Protein AF-A0A850SAQ5-F1 (afdb_monomer)

Radius of gyration: 46.97 Å; Cα contacts (8 Å, |Δi|>4): 32; chains: 1; bounding box: 83×26×142 Å

Structure (mmCIF, N/CA/C/O backbone):
data_AF-A0A850SAQ5-F1
#
_entry.id   AF-A0A850SAQ5-F1
#
loop_
_atom_site.group_PDB
_atom_site.id
_atom_site.type_symbol
_atom_site.label_atom_id
_atom_site.label_alt_id
_atom_site.label_comp_id
_atom_site.label_asym_id
_atom_site.label_entity_id
_atom_site.label_seq_id
_atom_site.pdbx_PDB_ins_code
_atom_site.Cartn_x
_atom_site.Cartn_y
_atom_site.Cartn_z
_atom_site.occupancy
_atom_site.B_iso_or_equiv
_atom_site.auth_seq_id
_atom_site.auth_comp_id
_atom_site.auth_asym_id
_atom_site.auth_atom_id
_atom_site.pdbx_PDB_model_num
ATOM 1 N N . MET A 1 1 ? 43.921 2.436 -95.391 1.00 39.84 1 MET A N 1
ATOM 2 C CA . MET A 1 1 ? 44.747 2.764 -94.209 1.00 39.84 1 MET A CA 1
ATOM 3 C C . MET A 1 1 ? 44.397 4.172 -93.762 1.00 39.84 1 MET A C 1
ATOM 5 O O . MET A 1 1 ? 44.770 5.121 -94.431 1.00 39.84 1 MET A O 1
ATOM 9 N N . THR A 1 2 ? 43.605 4.318 -92.703 1.00 46.50 2 THR A N 1
ATOM 10 C CA . THR A 1 2 ? 43.235 5.629 -92.148 1.00 46.50 2 THR A CA 1
ATOM 11 C C . THR A 1 2 ? 44.269 6.048 -91.108 1.00 46.50 2 THR A C 1
ATOM 13 O O . THR A 1 2 ? 44.355 5.425 -90.048 1.00 46.50 2 THR A O 1
ATOM 16 N N . PHE A 1 3 ? 45.050 7.083 -91.419 1.00 48.59 3 PHE A N 1
ATOM 17 C CA . PHE A 1 3 ? 45.912 7.766 -90.457 1.00 48.59 3 PHE A CA 1
ATOM 18 C C . PHE A 1 3 ? 45.027 8.435 -89.400 1.00 48.59 3 PHE A C 1
ATOM 20 O O . PHE A 1 3 ? 44.225 9.308 -89.721 1.00 48.59 3 PHE A O 1
ATOM 27 N N . LYS A 1 4 ? 45.130 7.986 -88.146 1.00 59.88 4 LYS A N 1
ATOM 28 C CA . LYS A 1 4 ? 44.534 8.691 -87.009 1.00 59.88 4 LYS A CA 1
ATOM 29 C C . LYS A 1 4 ? 45.517 9.767 -86.574 1.00 59.88 4 LYS A C 1
ATOM 31 O O . LYS A 1 4 ? 46.654 9.458 -86.231 1.00 59.88 4 LYS A O 1
ATOM 36 N N . ASP A 1 5 ? 45.065 11.008 -86.635 1.00 57.25 5 ASP A N 1
ATOM 37 C CA . ASP A 1 5 ? 45.812 12.180 -86.206 1.00 57.25 5 ASP A CA 1
ATOM 38 C C . ASP A 1 5 ? 46.133 12.082 -84.703 1.00 57.25 5 ASP A C 1
ATOM 40 O O . ASP A 1 5 ? 45.239 11.945 -83.865 1.00 57.25 5 ASP A O 1
ATOM 44 N N . ALA A 1 6 ? 47.425 12.093 -84.369 1.00 60.53 6 ALA A N 1
ATOM 45 C CA . ALA A 1 6 ? 47.923 11.957 -83.001 1.00 60.53 6 ALA A CA 1
ATOM 46 C C . ALA A 1 6 ? 47.779 13.251 -82.179 1.00 60.53 6 ALA A C 1
ATOM 48 O O . ALA A 1 6 ? 48.064 13.244 -80.982 1.00 60.53 6 ALA A O 1
ATOM 49 N N . THR A 1 7 ? 47.347 14.351 -82.806 1.00 59.41 7 THR A N 1
ATOM 50 C CA . THR A 1 7 ? 47.205 15.662 -82.156 1.00 59.41 7 THR A CA 1
ATOM 51 C C . THR A 1 7 ? 45.799 15.945 -81.630 1.00 59.41 7 THR A C 1
ATOM 53 O O . THR A 1 7 ? 45.609 16.911 -80.893 1.00 59.41 7 THR A O 1
ATOM 56 N N . ILE A 1 8 ? 44.818 15.086 -81.930 1.00 58.56 8 ILE A N 1
ATOM 57 C CA . ILE A 1 8 ? 43.460 15.220 -81.394 1.00 58.56 8 ILE A CA 1
ATOM 58 C C . ILE A 1 8 ? 43.475 14.781 -79.921 1.00 58.56 8 ILE A C 1
ATOM 60 O O . ILE A 1 8 ? 43.744 13.603 -79.649 1.00 58.56 8 ILE A O 1
ATOM 64 N N . PRO A 1 9 ? 43.165 15.669 -78.953 1.00 57.75 9 PRO A N 1
ATOM 65 C CA . PRO A 1 9 ? 43.026 15.270 -77.562 1.00 57.75 9 PRO A CA 1
ATOM 66 C C . PRO A 1 9 ? 41.853 14.292 -77.451 1.00 57.75 9 PRO A C 1
ATOM 68 O O . PRO A 1 9 ? 40.682 14.663 -77.500 1.00 57.75 9 PRO A O 1
ATOM 71 N N . SER A 1 10 ? 42.180 13.007 -77.347 1.00 62.78 10 SER A N 1
ATOM 72 C CA . SER A 1 10 ? 41.214 11.951 -77.081 1.00 62.78 10 SER A CA 1
ATOM 73 C C . SER A 1 10 ? 41.124 11.748 -75.577 1.00 62.78 10 SER A C 1
ATOM 75 O O . SER A 1 10 ? 42.133 11.580 -74.889 1.00 62.78 10 SER A O 1
ATOM 77 N N . TRP A 1 11 ? 39.901 11.765 -75.055 1.00 56.00 11 TRP A N 1
ATOM 78 C CA . TRP A 1 11 ? 39.630 11.393 -73.674 1.00 56.00 11 TRP A CA 1
ATOM 79 C C . TRP A 1 11 ? 40.022 9.923 -73.486 1.00 56.00 11 TRP A C 1
ATOM 81 O O . TRP A 1 11 ? 39.277 9.012 -73.854 1.00 56.00 11 TRP A O 1
ATOM 91 N N . ARG A 1 12 ? 41.223 9.668 -72.953 1.00 58.09 12 ARG A N 1
ATOM 92 C CA . ARG A 1 12 ? 41.624 8.317 -72.550 1.00 58.09 12 ARG A CA 1
ATOM 93 C C . ARG A 1 12 ? 40.704 7.898 -71.411 1.00 58.09 12 ARG A C 1
ATOM 95 O O . ARG A 1 12 ? 40.635 8.585 -70.397 1.00 58.09 12 ARG A O 1
ATOM 102 N N . ARG A 1 13 ? 40.010 6.763 -71.560 1.00 56.72 13 ARG A N 1
ATOM 103 C CA . ARG A 1 13 ? 39.119 6.212 -70.515 1.00 56.72 13 ARG A CA 1
ATOM 104 C C . ARG A 1 13 ? 39.816 6.023 -69.162 1.00 56.72 13 ARG A C 1
ATOM 106 O O . ARG A 1 13 ? 39.146 5.987 -68.141 1.00 56.72 13 ARG A O 1
ATOM 113 N N . GLU A 1 14 ? 41.142 5.935 -69.159 1.00 55.91 14 GLU A N 1
ATOM 114 C CA . GLU A 1 14 ? 41.991 5.854 -67.965 1.00 55.91 14 GLU A CA 1
ATOM 115 C C . GLU A 1 14 ? 41.972 7.137 -67.110 1.00 55.91 14 GLU A C 1
ATOM 117 O O . GLU A 1 14 ? 42.297 7.075 -65.930 1.00 55.91 14 GLU A O 1
ATOM 122 N N . ALA A 1 15 ? 41.558 8.278 -67.676 1.00 52.09 15 ALA A N 1
ATOM 123 C CA . ALA A 1 15 ? 41.445 9.574 -67.000 1.00 52.09 15 ALA A CA 1
ATOM 124 C C . ALA A 1 15 ? 39.987 9.975 -66.689 1.00 52.09 15 ALA A C 1
ATOM 126 O O . ALA A 1 15 ? 39.704 11.142 -66.420 1.00 52.09 15 ALA A O 1
ATOM 127 N N . LEU A 1 16 ? 39.041 9.029 -66.743 1.00 58.38 16 LEU A N 1
ATOM 128 C CA . LEU A 1 16 ? 37.678 9.262 -66.263 1.00 58.38 16 LEU A CA 1
ATOM 129 C C . LEU A 1 16 ? 37.671 9.293 -64.728 1.00 58.38 16 LEU A C 1
ATOM 131 O O . LEU A 1 16 ? 38.191 8.391 -64.067 1.00 58.38 16 LEU A O 1
ATOM 135 N N . VAL A 1 17 ? 37.051 10.334 -64.169 1.00 55.62 17 VAL A N 1
ATOM 136 C CA . VAL A 1 17 ? 36.720 10.439 -62.740 1.00 55.62 17 VAL A CA 1
ATOM 137 C C . VAL A 1 17 ? 36.020 9.138 -62.308 1.00 55.62 17 VAL A C 1
ATOM 139 O O . VAL A 1 17 ? 35.021 8.760 -62.914 1.00 55.62 17 VAL A O 1
ATOM 142 N N . GLY A 1 18 ? 36.584 8.427 -61.320 1.00 54.06 18 GLY A N 1
ATOM 143 C CA . GLY A 1 18 ? 36.122 7.093 -60.877 1.00 54.06 18 GLY A CA 1
ATOM 144 C C . GLY A 1 18 ? 37.033 5.903 -61.232 1.00 54.06 18 GLY A C 1
ATOM 145 O O . GLY A 1 18 ? 36.617 4.756 -61.121 1.00 54.06 18 GLY A O 1
ATOM 146 N N . SER A 1 19 ? 38.267 6.142 -61.701 1.00 59.31 19 SER A N 1
ATOM 147 C CA . SER A 1 19 ? 39.271 5.084 -61.962 1.00 59.31 19 SER A CA 1
ATOM 148 C C . SER A 1 19 ? 40.554 5.258 -61.142 1.00 59.31 19 SER A C 1
ATOM 150 O O . SER A 1 19 ? 41.646 4.908 -61.593 1.00 59.31 19 SER A O 1
ATOM 152 N N . TRP A 1 20 ? 40.445 5.841 -59.950 1.00 66.69 20 TRP A N 1
ATOM 153 C CA . TRP A 1 20 ? 41.598 6.141 -59.107 1.00 66.69 20 TRP A CA 1
ATOM 154 C C . TRP A 1 20 ? 42.088 4.849 -58.459 1.00 66.69 20 TRP A C 1
ATOM 156 O O . TRP A 1 20 ? 41.448 4.292 -57.566 1.00 66.69 20 TRP A O 1
ATOM 166 N N . ARG A 1 21 ? 43.218 4.350 -58.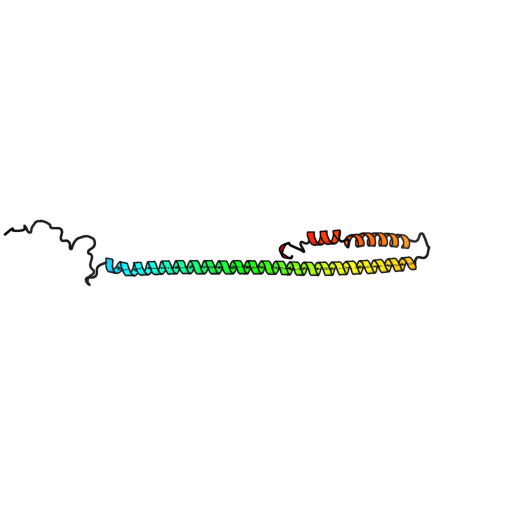958 1.00 69.81 21 ARG A N 1
ATOM 167 C CA . ARG A 1 21 ? 43.884 3.170 -58.414 1.00 69.81 21 ARG A CA 1
ATOM 168 C C . ARG A 1 21 ? 45.011 3.589 -57.490 1.00 69.81 21 ARG A C 1
ATOM 170 O O . ARG A 1 21 ? 45.735 4.544 -57.770 1.00 69.81 21 ARG A O 1
ATOM 177 N N . ASP A 1 22 ? 45.172 2.858 -56.401 1.00 74.38 22 ASP A N 1
ATOM 178 C CA . ASP A 1 22 ? 46.336 3.010 -55.547 1.00 74.38 22 ASP A CA 1
ATOM 179 C C . ASP A 1 22 ? 47.612 2.498 -56.248 1.00 74.38 22 ASP A C 1
ATOM 181 O O . ASP A 1 22 ? 47.582 1.885 -57.320 1.00 74.38 22 ASP A O 1
ATOM 185 N N . ARG A 1 23 ? 48.772 2.713 -55.616 1.00 72.50 23 ARG A N 1
ATOM 186 C CA . ARG A 1 23 ? 50.073 2.236 -56.128 1.00 72.50 23 ARG A CA 1
ATOM 187 C C . ARG A 1 23 ? 50.173 0.704 -56.231 1.00 72.50 23 ARG A C 1
ATOM 189 O O . ARG A 1 23 ? 51.142 0.209 -56.797 1.00 72.50 23 ARG A O 1
ATOM 196 N N . LYS A 1 24 ? 49.213 -0.039 -55.670 1.00 76.31 24 LYS A N 1
ATOM 197 C CA . LYS A 1 24 ? 49.120 -1.507 -55.686 1.00 76.31 24 LYS A CA 1
ATOM 198 C C . LYS A 1 24 ? 48.062 -2.012 -56.684 1.00 76.31 24 LYS A C 1
ATOM 200 O O . LYS A 1 24 ? 47.821 -3.214 -56.749 1.00 76.31 24 LYS A O 1
ATOM 205 N N . GLY A 1 25 ? 47.456 -1.122 -57.475 1.00 74.31 25 GLY A N 1
ATOM 206 C CA . GLY A 1 25 ? 46.489 -1.445 -58.524 1.00 74.31 25 GLY A CA 1
ATOM 207 C C . GLY A 1 25 ? 45.039 -1.637 -58.056 1.00 74.31 25 GLY A C 1
ATOM 208 O O . GLY A 1 25 ? 44.175 -1.882 -58.908 1.00 74.31 25 GLY A O 1
ATOM 209 N N . ARG A 1 26 ? 44.743 -1.500 -56.754 1.00 75.25 26 ARG A N 1
ATOM 210 C CA . ARG A 1 26 ? 43.376 -1.588 -56.206 1.00 75.25 26 ARG A CA 1
ATOM 211 C C . ARG A 1 26 ? 42.621 -0.291 -56.425 1.00 75.25 26 ARG A C 1
ATOM 213 O O . ARG A 1 26 ? 43.221 0.782 -56.396 1.00 75.25 26 ARG A O 1
ATOM 220 N N . ARG A 1 27 ? 41.318 -0.386 -56.669 1.00 76.06 27 ARG A N 1
ATOM 221 C CA . ARG A 1 27 ? 40.473 0.796 -56.836 1.00 76.06 27 ARG A CA 1
ATOM 222 C C . ARG A 1 27 ? 40.157 1.392 -55.467 1.00 76.06 27 ARG A C 1
ATOM 224 O O . ARG A 1 27 ? 40.055 0.657 -54.490 1.00 76.06 27 ARG A O 1
ATOM 231 N N . LEU A 1 28 ? 40.022 2.714 -55.381 1.00 71.81 28 LEU A N 1
ATOM 232 C CA . LEU A 1 28 ? 39.627 3.370 -54.129 1.00 71.81 28 LEU A CA 1
ATOM 233 C C . LEU A 1 28 ? 38.242 2.911 -53.654 1.00 71.81 28 LEU A C 1
ATOM 235 O O . LEU A 1 28 ? 38.012 2.805 -52.454 1.00 71.81 28 LEU A O 1
ATOM 239 N N . GLU A 1 29 ? 37.356 2.580 -54.589 1.00 75.25 29 GLU A N 1
ATOM 240 C CA . GLU A 1 29 ? 36.022 2.045 -54.328 1.00 75.25 29 GLU A CA 1
ATOM 241 C C . GLU A 1 29 ? 36.072 0.699 -53.584 1.00 75.25 29 GLU A C 1
ATOM 243 O O . GLU A 1 29 ? 35.262 0.475 -52.689 1.00 75.25 29 GLU A O 1
ATOM 248 N N . ASP A 1 30 ? 37.081 -0.138 -53.854 1.00 78.19 30 ASP A N 1
ATOM 249 C CA . ASP A 1 30 ? 37.257 -1.440 -53.189 1.00 78.19 30 ASP A CA 1
ATOM 250 C C . ASP A 1 30 ? 37.551 -1.280 -51.680 1.00 78.19 30 ASP A C 1
ATOM 252 O O . ASP A 1 30 ? 37.344 -2.204 -50.895 1.00 78.19 30 ASP A O 1
ATOM 256 N N . TYR A 1 31 ? 38.034 -0.105 -51.254 1.00 78.50 31 TYR A N 1
ATOM 257 C CA . TYR A 1 31 ? 38.284 0.219 -49.846 1.00 78.50 31 TYR A CA 1
ATOM 258 C C . TYR A 1 31 ? 37.058 0.788 -49.125 1.00 78.50 31 TYR A C 1
ATOM 260 O O . TYR A 1 31 ? 37.120 0.976 -47.913 1.00 78.50 31 TYR A O 1
ATOM 268 N N . LEU A 1 32 ? 35.965 1.092 -49.834 1.00 80.88 32 LEU A N 1
ATOM 269 C CA . LEU A 1 32 ? 34.729 1.605 -49.233 1.00 80.88 32 LEU A CA 1
ATOM 270 C C . LEU A 1 32 ? 33.803 0.480 -48.762 1.00 80.88 32 LEU A C 1
ATOM 272 O O . LEU A 1 32 ? 33.064 0.668 -47.797 1.00 80.88 32 LEU A O 1
ATOM 276 N N . ASP A 1 33 ? 33.877 -0.698 -49.377 1.00 82.75 33 ASP A N 1
ATOM 277 C CA . ASP A 1 33 ? 33.008 -1.828 -49.035 1.00 82.75 33 ASP A CA 1
ATOM 278 C C . ASP A 1 33 ? 33.216 -2.314 -47.592 1.00 82.75 33 ASP A C 1
ATOM 280 O O . ASP A 1 33 ? 32.254 -2.565 -46.861 1.00 82.75 33 ASP A O 1
ATOM 284 N N . GLU A 1 34 ? 34.468 -2.392 -47.141 1.00 84.38 34 GLU A N 1
ATOM 285 C CA . GLU A 1 34 ? 34.825 -2.819 -45.784 1.00 84.38 34 GLU A CA 1
ATOM 286 C C . GLU A 1 34 ? 34.314 -1.858 -44.686 1.00 84.38 34 GLU A C 1
ATOM 288 O O . GLU A 1 34 ? 33.585 -2.313 -43.796 1.00 84.38 34 GLU A O 1
ATOM 293 N N . PRO A 1 35 ? 34.588 -0.536 -44.728 1.00 86.56 35 PRO A N 1
ATOM 294 C CA . PRO A 1 35 ? 34.047 0.400 -43.748 1.00 86.56 35 PRO A CA 1
ATOM 295 C C . PRO A 1 35 ? 32.523 0.526 -43.838 1.00 86.56 35 PRO A C 1
ATOM 297 O O . PRO A 1 35 ? 31.880 0.663 -42.799 1.00 86.56 35 PRO A O 1
ATOM 300 N N . MET A 1 36 ? 31.914 0.420 -45.026 1.00 88.44 36 MET A N 1
ATOM 301 C CA . MET A 1 36 ? 30.451 0.416 -45.154 1.00 88.44 36 MET A CA 1
ATOM 302 C C . MET A 1 36 ? 29.827 -0.819 -44.496 1.00 88.44 36 MET A C 1
ATOM 304 O O . MET A 1 36 ? 28.845 -0.698 -43.762 1.00 88.44 36 MET A O 1
ATOM 308 N N . THR A 1 37 ? 30.429 -1.995 -44.673 1.00 89.94 37 THR A N 1
ATOM 309 C CA . THR A 1 37 ? 29.984 -3.229 -44.007 1.00 89.94 37 THR A CA 1
ATOM 310 C C . THR A 1 37 ? 30.144 -3.126 -42.489 1.00 89.94 37 THR A C 1
ATOM 312 O O . THR A 1 37 ? 29.229 -3.480 -41.741 1.00 89.94 37 THR A O 1
ATOM 315 N N . ALA A 1 38 ? 31.267 -2.574 -42.018 1.00 91.88 38 ALA A N 1
ATOM 316 C CA . ALA A 1 38 ? 31.506 -2.333 -40.598 1.00 91.88 38 ALA A CA 1
ATOM 317 C C . ALA A 1 38 ? 30.497 -1.337 -39.996 1.00 91.88 38 ALA A C 1
ATOM 319 O O . ALA A 1 38 ? 29.994 -1.564 -38.895 1.00 91.88 38 ALA A O 1
ATOM 320 N N . LEU A 1 39 ? 30.146 -0.272 -40.724 1.00 93.56 39 LEU A N 1
ATOM 321 C CA . LEU A 1 39 ? 29.133 0.702 -40.309 1.00 93.56 39 LEU A CA 1
ATOM 322 C C . LEU A 1 39 ? 27.742 0.072 -40.199 1.00 93.56 39 LEU A C 1
ATOM 324 O O . LEU A 1 39 ? 27.042 0.316 -39.216 1.00 93.56 39 LEU A O 1
ATOM 328 N N . VAL A 1 40 ? 27.350 -0.772 -41.158 1.00 93.94 40 VAL A N 1
ATOM 329 C CA . VAL A 1 40 ? 26.074 -1.504 -41.099 1.00 93.94 40 VAL A CA 1
ATOM 330 C C . VAL A 1 40 ? 26.050 -2.452 -39.899 1.00 93.94 40 VAL A C 1
ATOM 332 O O . VAL A 1 40 ? 25.080 -2.456 -39.138 1.00 93.94 40 VAL A O 1
ATOM 335 N N . ALA A 1 41 ? 27.128 -3.207 -39.673 1.00 93.81 41 ALA A N 1
ATOM 336 C CA . ALA A 1 41 ? 27.240 -4.095 -38.518 1.00 93.81 41 ALA A CA 1
ATOM 337 C C . ALA A 1 41 ? 27.168 -3.321 -37.188 1.00 93.81 41 ALA A C 1
ATOM 339 O O . ALA A 1 41 ? 26.438 -3.717 -36.276 1.00 93.81 41 ALA A O 1
ATOM 340 N N . ALA A 1 42 ? 27.860 -2.181 -37.092 1.00 94.50 42 ALA A N 1
ATOM 341 C CA . ALA A 1 42 ? 27.813 -1.307 -35.925 1.00 94.50 42 ALA A CA 1
ATOM 342 C C . ALA A 1 42 ? 26.405 -0.735 -35.695 1.00 94.50 42 ALA A C 1
ATOM 344 O O . ALA A 1 42 ? 25.923 -0.739 -34.563 1.00 94.50 42 ALA A O 1
ATOM 345 N N . ALA A 1 43 ? 25.708 -0.308 -36.750 1.00 94.81 43 ALA A N 1
ATOM 346 C CA . ALA A 1 43 ? 24.339 0.193 -36.655 1.00 94.81 43 ALA A CA 1
ATOM 347 C C . ALA A 1 43 ? 23.367 -0.881 -36.133 1.00 94.81 43 ALA A C 1
ATOM 349 O O . ALA A 1 43 ? 22.551 -0.603 -35.250 1.00 94.81 43 ALA A O 1
ATOM 350 N N . VAL A 1 44 ? 23.488 -2.123 -36.618 1.00 95.69 44 VAL A N 1
ATOM 351 C CA . VAL A 1 44 ? 22.700 -3.263 -36.119 1.00 95.69 44 VAL A CA 1
ATOM 352 C C . VAL A 1 44 ? 23.017 -3.548 -34.649 1.00 95.69 44 VAL A C 1
ATOM 354 O O . VAL A 1 44 ? 22.094 -3.705 -33.846 1.00 95.69 44 VAL A O 1
ATOM 357 N N . ALA A 1 45 ? 24.297 -3.560 -34.270 1.00 94.88 45 ALA A N 1
ATOM 358 C CA . ALA A 1 45 ? 24.721 -3.786 -32.889 1.00 94.88 45 ALA A CA 1
ATOM 359 C C . ALA A 1 45 ? 24.200 -2.698 -31.934 1.00 94.88 45 ALA A C 1
ATOM 361 O O . ALA A 1 45 ? 23.694 -3.011 -30.855 1.00 94.88 45 ALA A O 1
ATOM 362 N N . ILE A 1 46 ? 24.255 -1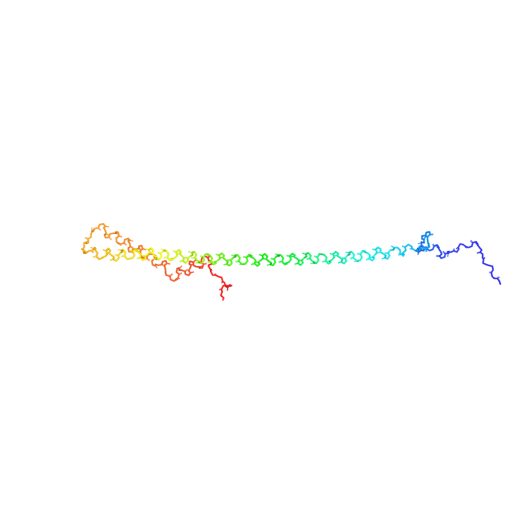.426 -32.344 1.00 96.06 46 ILE A N 1
ATOM 363 C CA . ILE A 1 46 ? 23.711 -0.299 -31.574 1.00 96.06 46 ILE A CA 1
A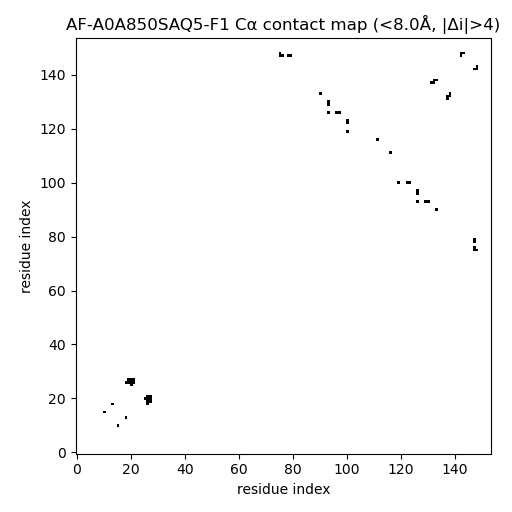TOM 364 C C . ILE A 1 46 ? 22.200 -0.457 -31.404 1.00 96.06 46 ILE A C 1
ATOM 366 O O . ILE A 1 46 ? 21.699 -0.350 -30.285 1.00 96.06 46 ILE A O 1
ATOM 370 N N . ARG A 1 47 ? 21.470 -0.763 -32.483 1.00 95.06 47 ARG A N 1
ATOM 371 C CA . ARG A 1 47 ? 20.016 -0.958 -32.426 1.00 95.06 47 ARG A CA 1
ATOM 372 C C . ARG A 1 47 ? 19.635 -2.091 -31.476 1.00 95.06 47 ARG A C 1
ATOM 374 O O . ARG A 1 47 ? 18.729 -1.919 -30.665 1.00 95.06 47 ARG A O 1
ATOM 381 N N . ARG A 1 48 ? 20.342 -3.221 -31.546 1.00 95.06 48 ARG A N 1
ATOM 382 C CA . ARG A 1 48 ? 20.130 -4.356 -30.643 1.00 95.06 48 ARG A CA 1
ATOM 383 C C . ARG A 1 48 ? 20.383 -3.966 -29.188 1.00 95.06 48 ARG A C 1
ATOM 385 O O . ARG A 1 48 ? 19.532 -4.213 -28.343 1.00 95.06 48 ARG A O 1
ATOM 392 N N . ARG A 1 49 ? 21.500 -3.292 -28.905 1.00 95.19 49 ARG A N 1
ATOM 393 C CA . ARG A 1 49 ? 21.829 -2.830 -27.550 1.00 95.19 49 ARG A CA 1
ATOM 394 C C . ARG A 1 49 ? 20.772 -1.873 -26.996 1.00 95.19 49 ARG A C 1
ATOM 396 O O . ARG A 1 49 ? 20.427 -1.960 -25.823 1.00 95.19 49 ARG A O 1
ATOM 403 N N . LEU A 1 50 ? 20.251 -0.963 -27.819 1.00 96.00 50 LEU A N 1
ATOM 404 C CA . LEU A 1 50 ? 19.172 -0.060 -27.411 1.00 96.00 50 LEU A CA 1
ATOM 405 C C . LEU A 1 50 ? 17.881 -0.822 -27.090 1.00 96.00 50 LEU A C 1
ATOM 407 O O . LEU A 1 50 ? 17.231 -0.499 -26.099 1.00 96.00 50 LEU A O 1
ATOM 411 N N . ALA A 1 51 ? 17.541 -1.845 -27.880 1.00 95.38 51 ALA A N 1
ATOM 412 C CA . ALA A 1 51 ? 16.389 -2.703 -27.613 1.00 95.38 51 ALA A CA 1
ATOM 413 C C . ALA A 1 51 ? 16.549 -3.488 -26.298 1.00 95.38 51 ALA A C 1
ATOM 415 O O . ALA A 1 51 ? 15.647 -3.456 -25.468 1.00 95.38 51 ALA A O 1
ATOM 416 N N . GLU A 1 52 ? 17.714 -4.096 -26.060 1.00 96.12 52 GLU A N 1
ATOM 417 C CA . GLU A 1 52 ? 18.015 -4.826 -24.816 1.00 96.12 52 GLU A CA 1
ATOM 418 C C . GLU A 1 52 ? 17.951 -3.907 -23.582 1.00 96.12 52 GLU A C 1
ATOM 420 O O . GLU A 1 52 ? 17.415 -4.283 -22.540 1.00 96.12 52 GLU A O 1
ATOM 425 N N . VAL A 1 53 ? 18.450 -2.670 -23.691 1.00 96.44 53 VAL A N 1
ATOM 426 C CA . VAL A 1 53 ? 18.352 -1.675 -22.609 1.00 96.44 53 VAL A CA 1
ATOM 427 C C . VAL A 1 53 ? 16.901 -1.259 -22.361 1.00 96.44 53 VAL A C 1
ATOM 429 O O . VAL A 1 53 ? 16.513 -1.095 -21.205 1.00 96.44 53 VAL A O 1
ATOM 432 N N . ALA A 1 54 ? 16.103 -1.075 -23.414 1.00 94.81 54 ALA A N 1
ATOM 433 C CA . ALA A 1 54 ? 14.692 -0.725 -23.281 1.00 94.81 54 ALA A CA 1
ATOM 434 C C . ALA A 1 54 ? 13.887 -1.861 -22.631 1.00 94.81 54 ALA A C 1
ATOM 436 O O . ALA A 1 54 ? 13.102 -1.606 -21.722 1.00 94.81 54 ALA A O 1
ATOM 437 N N . GLU A 1 55 ? 14.127 -3.107 -23.037 1.00 94.50 55 GLU A N 1
ATOM 438 C CA . GLU A 1 55 ? 13.475 -4.283 -22.458 1.00 94.50 55 GLU A CA 1
ATOM 439 C C . GLU A 1 55 ? 13.851 -4.467 -20.987 1.00 94.50 55 GLU A C 1
ATOM 441 O O . GLU A 1 55 ? 12.974 -4.638 -20.143 1.00 94.50 55 GLU A O 1
ATOM 446 N N . LYS A 1 56 ? 15.137 -4.320 -20.648 1.00 95.62 56 LYS A N 1
ATOM 447 C CA . LYS A 1 56 ? 15.586 -4.371 -19.255 1.00 95.62 56 LYS A CA 1
ATOM 448 C C . LYS A 1 56 ? 14.919 -3.294 -18.397 1.00 95.62 56 LYS A C 1
ATOM 450 O O . LYS A 1 56 ? 14.481 -3.591 -17.292 1.00 95.62 56 LYS A O 1
ATOM 455 N N . LYS A 1 57 ? 14.810 -2.060 -18.903 1.00 95.00 57 LYS A N 1
ATOM 456 C CA . LYS A 1 57 ? 14.101 -0.982 -18.198 1.00 95.00 57 LYS A CA 1
ATOM 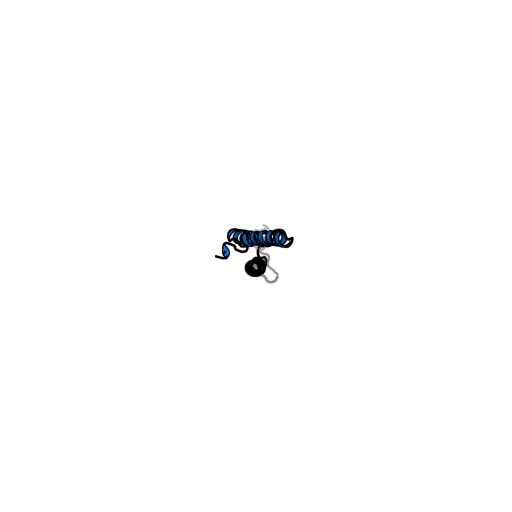457 C C . LYS A 1 57 ? 12.627 -1.313 -17.986 1.00 95.00 57 LYS A C 1
ATOM 459 O O . LYS A 1 57 ? 12.138 -1.112 -16.882 1.00 95.00 57 LYS A O 1
ATOM 464 N N . ARG A 1 58 ? 11.954 -1.867 -19.000 1.00 93.88 58 ARG A N 1
ATOM 465 C CA . ARG A 1 58 ? 10.553 -2.289 -18.882 1.00 93.88 58 ARG A CA 1
ATOM 466 C C . ARG A 1 58 ? 10.381 -3.339 -17.783 1.00 93.88 58 ARG A C 1
ATOM 468 O O . ARG A 1 58 ? 9.519 -3.184 -16.931 1.00 93.88 58 ARG A O 1
ATOM 475 N N . LEU A 1 59 ? 11.246 -4.354 -17.752 1.00 95.00 59 LEU A N 1
ATOM 476 C CA . LEU A 1 59 ? 11.225 -5.388 -16.710 1.00 95.00 59 LEU A CA 1
ATOM 477 C C . LEU A 1 59 ? 11.489 -4.810 -15.310 1.00 95.00 59 LEU A C 1
ATOM 479 O O . LEU A 1 59 ? 10.822 -5.181 -14.350 1.00 95.00 59 LEU A O 1
AT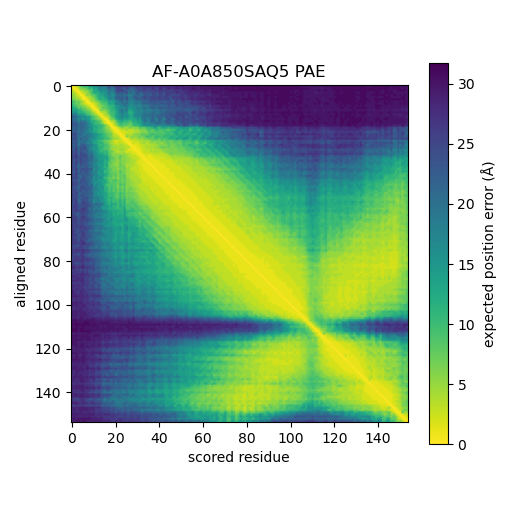OM 483 N N . GLU A 1 60 ? 12.433 -3.873 -15.180 1.00 95.56 60 GLU A N 1
ATOM 484 C CA . GLU A 1 60 ? 12.703 -3.193 -13.907 1.00 95.56 60 GLU A CA 1
ATOM 485 C C . GLU A 1 60 ? 11.514 -2.336 -13.435 1.00 95.56 60 GLU A C 1
ATOM 487 O O . GLU A 1 60 ? 11.259 -2.247 -12.232 1.00 95.56 60 GLU A O 1
ATOM 492 N N . GLU A 1 61 ? 10.794 -1.692 -14.354 1.00 94.62 61 GLU A N 1
ATOM 493 C CA . GLU A 1 61 ? 9.578 -0.925 -14.061 1.00 94.62 61 GLU A CA 1
ATOM 494 C C . GLU A 1 61 ? 8.430 -1.845 -13.628 1.00 94.62 61 GLU A C 1
ATOM 496 O O . GLU A 1 61 ? 7.855 -1.620 -12.562 1.00 94.62 61 GLU A O 1
ATOM 501 N N . GLU A 1 62 ? 8.182 -2.930 -14.366 1.00 93.25 62 GLU A N 1
ATOM 502 C CA . GLU A 1 62 ? 7.188 -3.958 -14.025 1.00 93.25 62 GLU A CA 1
ATOM 503 C C . GLU A 1 62 ? 7.463 -4.571 -12.637 1.00 93.25 62 GLU A C 1
ATOM 505 O O . GLU A 1 62 ? 6.566 -4.662 -11.795 1.00 93.25 62 GLU A O 1
ATOM 510 N N . GLU A 1 63 ? 8.718 -4.926 -12.334 1.00 94.00 63 GLU A N 1
ATOM 511 C CA . GLU A 1 63 ? 9.094 -5.434 -11.008 1.00 94.00 63 GLU A CA 1
ATOM 512 C C . GLU A 1 63 ? 8.858 -4.408 -9.894 1.00 94.00 63 GLU A C 1
ATOM 514 O O . GLU A 1 63 ? 8.428 -4.764 -8.792 1.00 94.00 63 GLU A O 1
ATOM 519 N N . ARG A 1 64 ? 9.161 -3.128 -10.143 1.00 94.00 64 ARG A N 1
ATOM 520 C CA . ARG A 1 64 ? 8.934 -2.059 -9.161 1.00 94.00 64 ARG A CA 1
ATOM 521 C C . ARG A 1 64 ? 7.450 -1.862 -8.898 1.00 94.00 64 ARG A C 1
ATOM 523 O O . ARG A 1 64 ? 7.070 -1.701 -7.739 1.00 94.00 64 ARG A O 1
ATOM 530 N N . GLU A 1 65 ? 6.623 -1.881 -9.935 1.00 92.19 65 GLU A N 1
ATOM 531 C CA . GLU A 1 65 ? 5.170 -1.795 -9.794 1.00 92.19 65 GLU A CA 1
ATOM 532 C C . GLU A 1 65 ? 4.618 -2.984 -9.012 1.00 92.19 65 GLU A C 1
ATOM 534 O O . GLU A 1 65 ? 3.866 -2.786 -8.055 1.00 92.19 65 GLU A O 1
ATOM 539 N N . PHE A 1 66 ? 5.073 -4.200 -9.322 1.00 91.12 66 PHE A N 1
ATOM 540 C CA . PHE A 1 66 ? 4.684 -5.398 -8.584 1.00 91.12 66 PHE A CA 1
ATOM 541 C C . PHE A 1 66 ? 5.047 -5.303 -7.095 1.00 91.12 66 PHE A C 1
ATOM 543 O O . PHE A 1 66 ? 4.219 -5.584 -6.225 1.00 91.12 66 PHE A O 1
ATOM 550 N N . ARG A 1 67 ? 6.267 -4.847 -6.773 1.00 92.38 67 ARG A N 1
ATOM 551 C CA . ARG A 1 67 ? 6.696 -4.642 -5.379 1.00 92.38 67 ARG A CA 1
ATOM 552 C C . ARG A 1 67 ? 5.847 -3.590 -4.672 1.00 92.38 67 ARG A C 1
ATOM 554 O O . ARG A 1 67 ? 5.398 -3.848 -3.559 1.00 92.38 67 ARG A O 1
ATOM 561 N N . ARG A 1 68 ? 5.559 -2.459 -5.325 1.00 91.81 68 ARG A N 1
ATOM 562 C CA . ARG A 1 68 ? 4.678 -1.416 -4.770 1.00 91.81 68 ARG A CA 1
ATOM 563 C C . ARG A 1 68 ? 3.283 -1.958 -4.475 1.00 91.81 68 ARG A C 1
ATOM 565 O O . ARG A 1 68 ? 2.753 -1.716 -3.396 1.00 91.81 68 ARG A O 1
ATOM 572 N N . GLN A 1 69 ? 2.695 -2.724 -5.391 1.00 89.25 69 GLN A N 1
ATOM 573 C CA . GLN A 1 69 ? 1.385 -3.341 -5.168 1.00 89.25 69 GLN A CA 1
ATOM 574 C C . GLN A 1 69 ? 1.420 -4.336 -3.999 1.00 89.25 69 GLN A C 1
ATOM 576 O O . GLN A 1 69 ? 0.521 -4.335 -3.156 1.00 89.25 69 GLN A O 1
ATOM 581 N N . ALA A 1 70 ? 2.473 -5.153 -3.902 1.00 89.88 70 ALA A N 1
ATOM 582 C CA . ALA A 1 70 ? 2.652 -6.094 -2.800 1.00 89.88 70 ALA A CA 1
ATOM 583 C C . ALA A 1 70 ? 2.819 -5.388 -1.441 1.00 89.88 70 ALA A C 1
ATOM 585 O O . ALA A 1 70 ? 2.242 -5.831 -0.446 1.00 89.88 70 ALA A O 1
ATOM 586 N N . GLU A 1 71 ? 3.568 -4.285 -1.389 1.00 91.44 71 GLU A N 1
ATOM 587 C CA . GLU A 1 71 ? 3.717 -3.444 -0.194 1.00 91.44 71 GLU A CA 1
ATOM 588 C C . GLU A 1 71 ? 2.381 -2.828 0.222 1.00 91.44 71 GLU A C 1
ATOM 590 O O . GLU A 1 71 ? 1.969 -2.987 1.368 1.00 91.44 71 GLU A O 1
ATOM 595 N N . VAL A 1 72 ? 1.638 -2.244 -0.722 1.00 89.69 72 VAL A N 1
ATOM 596 C CA . VAL A 1 72 ? 0.308 -1.676 -0.459 1.00 89.69 72 VAL A CA 1
ATOM 597 C C . VAL A 1 72 ? -0.657 -2.733 0.092 1.00 89.69 72 VAL A C 1
ATOM 599 O O . VAL A 1 72 ? -1.417 -2.448 1.020 1.00 89.69 72 VAL A O 1
ATOM 602 N N . ARG A 1 73 ? -0.632 -3.965 -0.437 1.00 87.81 73 ARG A N 1
ATOM 603 C CA . ARG A 1 73 ? -1.437 -5.080 0.096 1.00 87.81 73 ARG A CA 1
ATOM 604 C C . ARG A 1 73 ? -1.023 -5.448 1.523 1.00 87.81 73 ARG A C 1
ATOM 606 O O . ARG A 1 73 ? -1.885 -5.623 2.383 1.00 87.81 73 ARG A O 1
ATOM 613 N N . ARG A 1 74 ? 0.283 -5.534 1.802 1.00 90.06 74 ARG A N 1
ATOM 614 C CA . ARG A 1 74 ? 0.803 -5.823 3.153 1.00 90.06 74 ARG A CA 1
ATOM 615 C C . ARG A 1 74 ? 0.426 -4.738 4.156 1.00 90.06 74 ARG A C 1
ATOM 617 O O . ARG A 1 74 ? 0.004 -5.063 5.264 1.00 90.06 74 ARG A O 1
ATOM 624 N N . ASP A 1 75 ? 0.529 -3.473 3.772 1.00 90.31 75 ASP A N 1
ATOM 625 C CA . ASP A 1 75 ? 0.161 -2.350 4.632 1.00 90.31 75 ASP A CA 1
ATOM 626 C C . ASP A 1 75 ? -1.339 -2.334 4.925 1.00 90.31 75 ASP A C 1
ATOM 628 O O . ASP A 1 75 ? -1.738 -2.123 6.071 1.00 90.31 75 ASP A O 1
ATOM 632 N N . ARG A 1 76 ? -2.183 -2.644 3.933 1.00 88.31 76 ARG A N 1
ATOM 633 C CA . ARG A 1 76 ? -3.625 -2.835 4.152 1.00 88.31 76 ARG A CA 1
ATOM 634 C C . ARG A 1 76 ? -3.910 -3.966 5.139 1.00 88.31 76 ARG A C 1
ATOM 636 O O . ARG A 1 76 ? -4.692 -3.775 6.067 1.00 88.31 76 ARG A O 1
ATOM 643 N N . GLN A 1 77 ? -3.248 -5.116 5.001 1.00 90.00 77 GLN A N 1
ATOM 644 C CA . GLN A 1 77 ? -3.402 -6.230 5.945 1.00 90.00 77 GLN A CA 1
ATOM 645 C C . GLN A 1 77 ? -2.988 -5.851 7.373 1.00 90.00 77 GLN A C 1
ATOM 647 O O . GLN A 1 77 ? -3.682 -6.212 8.323 1.00 90.00 77 GLN A O 1
ATOM 652 N N . ARG A 1 78 ? -1.894 -5.095 7.533 1.00 91.75 78 ARG A N 1
ATOM 653 C CA . ARG A 1 78 ? -1.475 -4.569 8.842 1.00 91.75 78 ARG A CA 1
ATOM 654 C C . ARG A 1 78 ? -2.537 -3.649 9.432 1.00 91.75 78 ARG A C 1
ATOM 656 O O . ARG A 1 78 ? -3.003 -3.914 10.532 1.00 91.75 78 ARG A O 1
ATOM 663 N N . LYS A 1 79 ? -3.016 -2.667 8.662 1.00 91.69 79 LYS A N 1
ATOM 664 C CA . LYS A 1 79 ? -4.085 -1.754 9.097 1.00 91.69 79 LYS A CA 1
ATOM 665 C C . LYS A 1 79 ? -5.360 -2.490 9.509 1.00 91.69 79 LYS A C 1
ATOM 667 O O . LYS A 1 79 ? -5.960 -2.123 10.511 1.00 91.69 79 LYS A O 1
ATOM 672 N N . ARG A 1 80 ? -5.760 -3.544 8.782 1.00 92.06 80 ARG A N 1
ATOM 673 C CA . ARG A 1 80 ? -6.903 -4.396 9.167 1.00 92.06 80 ARG A CA 1
ATOM 674 C C . ARG A 1 80 ? -6.679 -5.056 10.519 1.00 92.06 80 ARG A C 1
ATOM 676 O O . ARG A 1 80 ? -7.566 -5.035 11.363 1.00 92.06 80 ARG A O 1
ATOM 683 N N . ARG A 1 81 ? -5.502 -5.651 10.718 1.00 93.00 81 ARG A N 1
ATOM 684 C CA . ARG A 1 81 ? -5.161 -6.312 11.978 1.00 93.00 81 ARG A CA 1
ATOM 685 C C . ARG A 1 81 ? -5.170 -5.319 13.136 1.00 93.00 81 ARG A C 1
ATOM 687 O O . ARG A 1 81 ? -5.786 -5.607 14.154 1.00 93.00 81 ARG A O 1
ATOM 694 N N . ASP A 1 82 ? -4.530 -4.170 12.961 1.00 93.69 82 ASP A N 1
ATOM 695 C CA . ASP A 1 82 ? -4.449 -3.135 13.991 1.00 93.69 82 ASP A CA 1
ATOM 696 C C . ASP A 1 82 ? -5.839 -2.582 14.323 1.00 93.69 82 ASP A C 1
ATOM 698 O O . ASP A 1 82 ? -6.184 -2.437 15.492 1.00 93.69 82 ASP A O 1
ATOM 702 N N . PHE A 1 83 ? -6.680 -2.366 13.306 1.00 93.31 83 PHE A N 1
ATOM 703 C CA . PHE A 1 83 ? -8.077 -1.979 13.493 1.00 93.31 83 PHE A CA 1
ATOM 704 C C . PHE A 1 83 ? -8.853 -3.010 14.323 1.00 93.31 83 PHE A C 1
ATOM 706 O O . PHE A 1 83 ? -9.501 -2.642 15.297 1.00 93.31 83 PHE A O 1
ATOM 713 N N . LEU A 1 84 ? -8.752 -4.301 13.991 1.00 91.75 84 LEU A N 1
ATOM 714 C CA . LEU A 1 84 ? -9.441 -5.362 14.733 1.00 91.75 84 LEU A CA 1
ATOM 715 C C . LEU A 1 84 ? -8.949 -5.489 16.180 1.00 91.75 84 LEU A C 1
ATOM 717 O O . LEU A 1 84 ? -9.758 -5.728 17.072 1.00 91.75 84 LEU A O 1
ATOM 721 N N . ILE A 1 85 ? -7.645 -5.325 16.419 1.00 94.69 85 ILE A N 1
ATOM 722 C CA . ILE A 1 85 ? -7.073 -5.341 17.773 1.00 94.69 85 ILE A CA 1
ATOM 723 C C . ILE A 1 85 ? -7.615 -4.161 18.583 1.00 94.69 85 ILE A C 1
ATOM 725 O O . ILE A 1 85 ? -8.139 -4.370 19.674 1.00 94.69 85 ILE A O 1
ATOM 729 N N . ASN A 1 86 ? -7.569 -2.949 18.026 1.00 93.19 86 ASN A N 1
ATOM 730 C CA . ASN A 1 86 ? -8.068 -1.754 18.704 1.00 93.19 86 ASN A CA 1
ATOM 731 C C . ASN A 1 86 ? -9.565 -1.872 19.027 1.00 93.19 86 ASN A C 1
ATOM 733 O O . ASN A 1 86 ? -9.969 -1.602 20.156 1.00 93.19 86 ASN A O 1
ATOM 737 N N . MET A 1 87 ? -10.368 -2.365 18.078 1.00 91.50 87 MET A N 1
ATOM 738 C CA . MET A 1 87 ? -11.795 -2.622 18.291 1.00 91.50 87 MET A CA 1
ATOM 739 C C . MET A 1 87 ? -12.041 -3.667 19.384 1.00 91.50 87 MET A C 1
ATOM 741 O O . MET A 1 87 ? -12.944 -3.506 20.204 1.00 91.50 87 MET A O 1
ATOM 745 N N . ALA A 1 88 ? -11.242 -4.737 19.431 1.00 93.06 88 ALA A N 1
ATOM 746 C CA . ALA A 1 88 ? -11.349 -5.750 20.477 1.00 93.06 88 ALA A CA 1
ATOM 747 C C . ALA A 1 88 ? -10.997 -5.180 21.862 1.00 93.06 88 ALA A C 1
ATOM 749 O O . ALA A 1 88 ? -11.688 -5.472 22.840 1.00 93.06 88 ALA A O 1
ATOM 750 N N . ASP A 1 89 ? -9.969 -4.336 21.946 1.00 94.12 89 ASP A N 1
ATOM 751 C CA . ASP A 1 89 ? -9.559 -3.676 23.188 1.00 94.12 89 ASP A CA 1
ATOM 752 C C . ASP A 1 89 ? -10.599 -2.656 23.673 1.00 94.12 89 ASP A C 1
ATOM 754 O O . ASP A 1 89 ? -10.877 -2.552 24.874 1.00 94.12 89 ASP A O 1
ATOM 758 N N . GLU A 1 90 ? -11.206 -1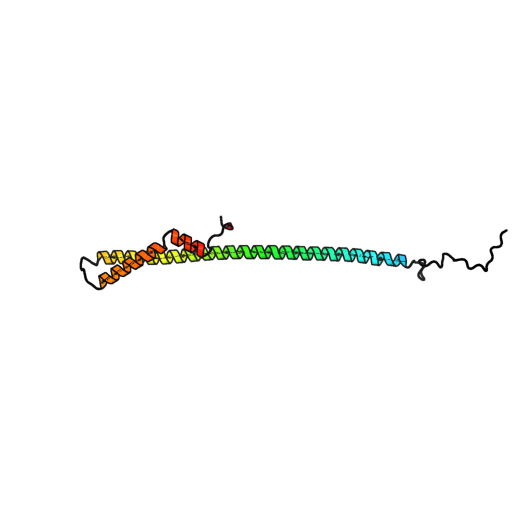.903 22.758 1.00 91.88 90 GLU A N 1
ATOM 759 C CA . GLU A 1 90 ? -12.336 -1.012 23.040 1.00 91.88 90 GLU A CA 1
ATOM 760 C C . GLU A 1 90 ? -13.553 -1.793 23.532 1.00 91.88 90 GLU A C 1
ATOM 762 O O . GLU A 1 90 ? -14.111 -1.461 24.581 1.00 91.88 90 GLU A O 1
ATOM 767 N N . TYR A 1 91 ? -13.897 -2.896 22.869 1.00 92.00 91 TYR A N 1
ATOM 768 C CA . TYR A 1 91 ? -15.000 -3.754 23.290 1.00 92.00 91 TYR A CA 1
ATOM 769 C C . TYR A 1 91 ? -14.742 -4.397 24.661 1.00 92.00 91 TYR A C 1
ATOM 771 O O . TYR A 1 91 ? -15.632 -4.470 25.510 1.00 92.00 91 TYR A O 1
ATOM 779 N N . ALA A 1 92 ? -13.504 -4.812 24.940 1.00 93.38 92 ALA A N 1
ATOM 780 C CA . ALA A 1 92 ? -13.119 -5.340 26.246 1.00 93.38 92 ALA A CA 1
ATOM 781 C C . ALA A 1 92 ? -13.205 -4.277 27.356 1.00 93.38 92 ALA A C 1
ATOM 783 O O . ALA A 1 92 ? -13.469 -4.610 28.515 1.00 93.38 92 ALA A O 1
ATOM 784 N N . ARG A 1 93 ? -12.966 -2.997 27.038 1.00 92.44 93 ARG A N 1
ATOM 785 C CA . ARG A 1 93 ? -13.192 -1.877 27.968 1.00 92.44 93 ARG A CA 1
ATOM 786 C C . ARG A 1 93 ? -14.681 -1.641 28.199 1.00 92.44 93 ARG A C 1
ATOM 788 O O . ARG A 1 93 ? -15.089 -1.592 29.357 1.00 92.44 93 ARG A O 1
ATOM 795 N N . TYR A 1 94 ? -15.479 -1.591 27.133 1.00 92.81 94 TYR A N 1
ATOM 796 C CA . TYR A 1 94 ? -16.938 -1.491 27.215 1.00 92.81 94 TYR A CA 1
ATOM 797 C C . TYR A 1 94 ? -17.531 -2.601 28.089 1.00 92.81 94 TYR A C 1
ATOM 799 O O . TYR A 1 94 ? -18.261 -2.322 29.035 1.00 92.81 94 TYR A O 1
ATOM 807 N N . ARG A 1 95 ? -17.144 -3.860 27.851 1.00 93.50 95 ARG A N 1
ATOM 808 C CA . ARG A 1 95 ? -17.641 -5.005 28.622 1.00 93.50 95 ARG A CA 1
ATOM 809 C C . ARG A 1 95 ? -17.317 -4.884 30.110 1.00 93.50 95 ARG A C 1
ATOM 811 O O . ARG A 1 95 ? -18.196 -5.098 30.934 1.00 93.50 95 ARG A O 1
ATOM 818 N N . ARG A 1 96 ? -16.086 -4.490 30.455 1.00 93.62 96 ARG A N 1
ATOM 819 C CA . ARG A 1 96 ? -15.682 -4.263 31.854 1.00 93.62 96 ARG A CA 1
ATOM 820 C C . ARG A 1 96 ? -16.492 -3.149 32.518 1.00 93.62 96 ARG A C 1
ATOM 822 O O . ARG A 1 96 ? -16.886 -3.303 33.669 1.00 93.62 96 ARG A O 1
ATOM 829 N N . LEU A 1 97 ? -16.753 -2.053 31.805 1.00 91.06 97 LEU A N 1
ATOM 830 C CA . LEU A 1 97 ? -17.592 -0.958 32.304 1.00 91.06 97 LEU A CA 1
ATOM 831 C C . LEU A 1 97 ? -19.052 -1.391 32.471 1.00 91.06 97 LEU A C 1
ATOM 833 O O . LEU A 1 97 ? -19.685 -1.029 33.458 1.00 91.06 97 LEU A O 1
ATOM 837 N N . ASN A 1 98 ? -19.569 -2.204 31.551 1.00 91.50 98 ASN A N 1
ATOM 838 C CA . ASN A 1 98 ? -20.922 -2.738 31.631 1.00 91.50 98 ASN A CA 1
ATOM 839 C C . ASN A 1 98 ? -21.075 -3.712 32.809 1.00 91.50 98 ASN A C 1
ATOM 841 O O . ASN A 1 98 ? -22.011 -3.592 33.595 1.00 91.50 98 ASN A O 1
ATOM 845 N N . ASP A 1 99 ? -20.119 -4.625 32.995 1.00 92.00 99 ASP A N 1
ATOM 846 C CA . ASP A 1 99 ? -20.092 -5.540 34.141 1.00 92.00 99 ASP A CA 1
ATOM 847 C C . ASP A 1 99 ? -20.016 -4.759 35.467 1.00 92.00 99 ASP A C 1
ATOM 849 O O . ASP A 1 99 ? -20.715 -5.085 36.431 1.00 92.00 99 ASP A O 1
ATOM 853 N N . PHE A 1 100 ? -19.226 -3.679 35.500 1.00 88.12 100 PHE A N 1
ATOM 854 C CA . PHE A 1 100 ? -19.150 -2.768 36.641 1.00 88.12 100 PHE A CA 1
ATOM 855 C C . PHE A 1 100 ? -20.481 -2.046 36.905 1.00 88.12 100 PHE A C 1
ATOM 857 O O . PHE A 1 100 ? -20.936 -2.010 38.048 1.00 88.12 100 PHE A O 1
ATOM 864 N N . ALA A 1 101 ? -21.157 -1.544 35.868 1.00 87.31 101 ALA A N 1
ATOM 865 C CA . ALA A 1 101 ? -22.482 -0.935 35.994 1.00 87.31 101 ALA A CA 1
ATOM 866 C C . ALA A 1 101 ? -23.520 -1.934 36.535 1.00 87.31 101 ALA A C 1
ATOM 868 O O . ALA A 1 101 ? -24.306 -1.609 37.426 1.00 87.31 101 ALA A O 1
ATOM 869 N N . VAL A 1 102 ? -23.498 -3.180 36.053 1.00 87.25 102 VAL A N 1
ATOM 870 C CA . VAL A 1 102 ? -24.373 -4.253 36.550 1.00 87.25 102 VAL A CA 1
ATOM 871 C C . VAL A 1 102 ? -24.090 -4.563 38.021 1.00 87.25 102 VAL A C 1
ATOM 873 O O . VAL A 1 102 ? -25.035 -4.779 38.782 1.00 87.25 102 VAL A O 1
ATOM 876 N N . HIS A 1 103 ? -22.820 -4.582 38.435 1.00 86.50 103 HIS A N 1
ATOM 877 C CA . HIS A 1 103 ? -22.440 -4.773 39.834 1.00 86.50 103 HIS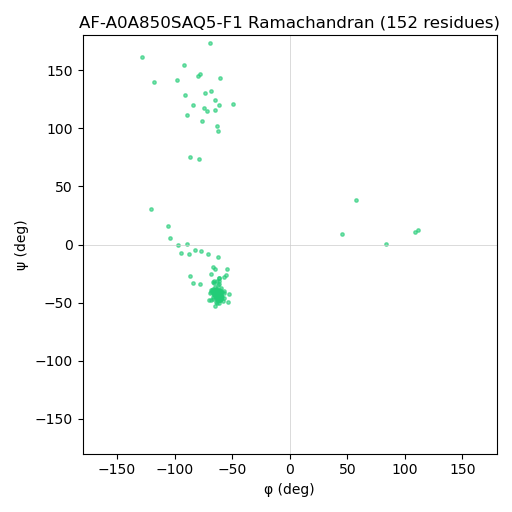 A CA 1
ATOM 878 C C . HIS A 1 103 ? -22.952 -3.631 40.719 1.00 86.50 103 HIS A C 1
ATOM 880 O O . HIS A 1 103 ? -23.649 -3.884 41.700 1.00 86.50 103 HIS A O 1
ATOM 886 N N . LEU A 1 104 ? -22.699 -2.379 40.326 1.00 82.06 104 LEU A N 1
ATOM 887 C CA . LEU A 1 104 ? -23.179 -1.197 41.046 1.00 82.06 104 LEU A CA 1
ATOM 888 C C . LEU A 1 104 ? -24.701 -1.188 41.189 1.00 82.06 104 LEU A C 1
ATOM 890 O O . LEU A 1 104 ? -25.215 -0.920 42.269 1.00 82.06 104 LEU A O 1
ATOM 894 N N . LYS A 1 105 ? -25.438 -1.562 40.138 1.00 80.62 105 LYS A N 1
ATOM 895 C CA . LYS A 1 105 ? -26.904 -1.645 40.187 1.00 80.62 105 LYS A CA 1
ATOM 896 C C . LYS A 1 105 ? -27.417 -2.659 41.218 1.00 80.62 105 LYS A C 1
ATOM 898 O O . LYS A 1 105 ? -28.522 -2.496 41.726 1.00 80.62 105 LYS A O 1
ATOM 903 N N . LYS A 1 106 ? -26.649 -3.716 41.510 1.00 80.69 106 LYS A N 1
ATOM 904 C CA . LYS A 1 106 ? -26.999 -4.714 42.537 1.00 80.69 106 LYS A CA 1
ATOM 905 C C . LYS A 1 106 ? -26.711 -4.214 43.953 1.00 80.69 106 LYS A C 1
ATOM 907 O O . LYS A 1 106 ? -27.448 -4.577 44.863 1.00 80.69 106 LYS A O 1
ATOM 912 N N . GLU A 1 107 ? -25.664 -3.409 44.135 1.00 76.31 107 GLU A N 1
ATOM 913 C CA . GLU A 1 107 ? -25.266 -2.873 45.445 1.00 76.31 107 GLU A CA 1
ATOM 914 C C . GLU A 1 107 ? -26.031 -1.606 45.841 1.00 76.31 107 GLU A C 1
ATOM 916 O O . GLU A 1 107 ? -26.330 -1.407 47.019 1.00 76.31 107 GLU A O 1
ATOM 921 N N . ILE A 1 108 ? -26.402 -0.767 44.869 1.00 68.56 108 ILE A N 1
ATOM 922 C CA . ILE A 1 108 ? -27.204 0.442 45.081 1.00 68.56 108 ILE A CA 1
ATOM 923 C C . ILE A 1 108 ? -28.675 0.026 45.239 1.00 68.56 108 ILE A C 1
ATOM 925 O O . ILE A 1 108 ? -29.519 0.166 44.354 1.00 68.56 108 ILE A O 1
ATOM 929 N N . GLY A 1 109 ? -28.995 -0.553 46.393 1.00 56.88 109 GLY A N 1
ATOM 930 C CA . GLY A 1 109 ? -30.367 -0.804 46.811 1.00 56.88 109 GLY A CA 1
ATOM 931 C C . GLY A 1 109 ? -31.069 0.504 47.180 1.00 56.88 109 GLY A C 1
ATOM 932 O O . GLY A 1 109 ? -30.684 1.144 48.149 1.00 56.88 109 GLY A O 1
ATOM 933 N N . ALA A 1 110 ? -32.105 0.876 46.416 1.00 56.31 110 ALA A N 1
ATOM 934 C CA . ALA A 1 110 ? -33.204 1.817 46.721 1.00 56.31 110 ALA A CA 1
ATOM 935 C C . ALA A 1 110 ? -32.894 3.190 47.382 1.00 56.31 110 ALA A C 1
ATOM 937 O O . ALA A 1 110 ? -33.828 3.906 47.748 1.00 56.31 110 ALA A O 1
ATOM 938 N N . GLY A 1 111 ? -31.634 3.601 47.520 1.00 56.81 111 GLY A N 1
ATOM 939 C CA . GLY A 1 111 ? -31.230 4.867 48.130 1.00 56.81 111 GLY A CA 1
ATOM 940 C C . GLY A 1 111 ? -31.217 6.013 47.126 1.00 56.81 111 GLY A C 1
ATOM 941 O O . GLY A 1 111 ? -30.149 6.424 46.698 1.00 56.81 111 GLY A O 1
ATOM 942 N N . ARG A 1 112 ? -32.394 6.529 46.749 1.00 57.75 112 ARG A N 1
ATOM 943 C CA . ARG A 1 112 ? -32.506 7.663 45.812 1.00 57.75 112 ARG A 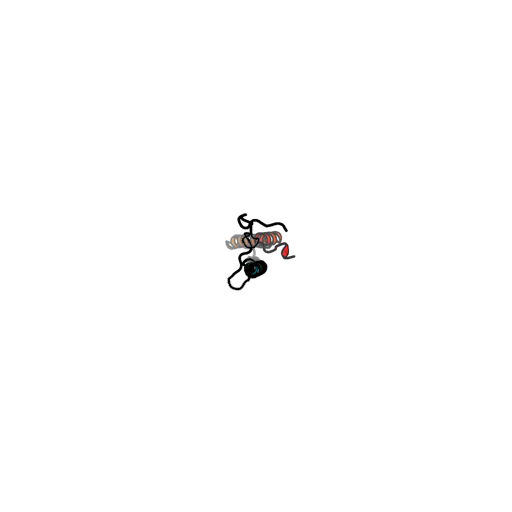CA 1
ATOM 944 C C . ARG A 1 112 ? -31.978 8.963 46.429 1.00 57.75 112 ARG A C 1
ATOM 946 O O . ARG A 1 112 ? -32.417 9.348 47.512 1.00 57.75 112 ARG A O 1
ATOM 95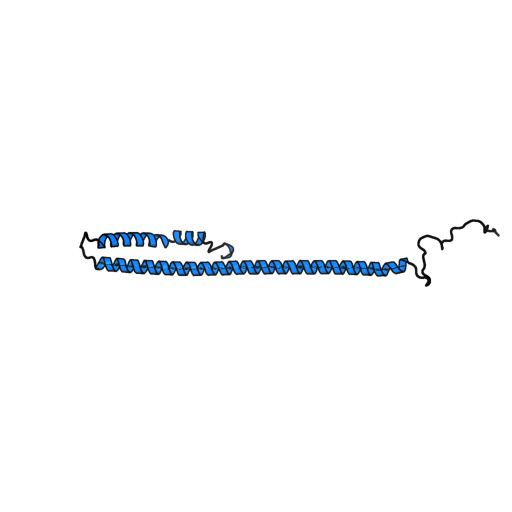3 N N . GLY A 1 113 ? -31.139 9.683 45.686 1.00 63.88 113 GLY A N 1
ATOM 954 C CA . GLY A 1 113 ? -30.721 11.059 45.975 1.00 63.88 113 GLY A CA 1
ATOM 955 C C . GLY A 1 113 ? -29.255 11.225 46.375 1.00 63.88 113 GLY A C 1
ATOM 956 O O . GLY A 1 113 ? -28.885 12.296 46.859 1.00 63.88 113 GLY A O 1
ATOM 957 N N . GLN A 1 114 ? -28.418 10.200 46.193 1.00 68.81 114 GLN A N 1
ATOM 958 C CA . GLN A 1 114 ? -26.991 10.280 46.514 1.00 68.81 114 GLN A CA 1
ATOM 959 C C . GLN A 1 114 ? -26.157 10.730 45.297 1.00 68.81 114 GLN A C 1
ATOM 961 O O . GLN A 1 114 ? -26.559 10.511 44.155 1.00 68.81 114 GLN A O 1
ATOM 966 N N . PRO A 1 115 ? -24.970 11.340 45.496 1.00 70.56 115 PRO A N 1
ATOM 967 C CA . PRO A 1 115 ? -24.060 11.708 44.400 1.00 70.56 115 PRO A CA 1
ATOM 968 C C . PRO A 1 115 ? -23.679 10.525 43.494 1.00 70.56 115 PRO A C 1
ATOM 970 O O . PRO A 1 115 ? -23.390 10.706 42.314 1.00 70.56 115 PRO A O 1
ATOM 973 N N . THR A 1 116 ? -23.716 9.314 44.049 1.00 74.25 116 THR A N 1
ATOM 974 C CA . THR A 1 116 ? -23.525 8.030 43.370 1.00 74.25 116 THR A CA 1
ATOM 975 C C . THR A 1 116 ? -24.571 7.745 42.292 1.00 74.25 116 THR A C 1
ATOM 977 O O . THR A 1 116 ? -24.225 7.113 41.298 1.00 74.25 116 THR A O 1
ATOM 980 N N . ASP A 1 117 ? -25.797 8.266 42.415 1.00 74.38 117 ASP A N 1
ATOM 981 C CA . ASP A 1 117 ? -26.836 8.113 41.386 1.00 74.38 117 ASP A CA 1
ATOM 982 C C . ASP A 1 117 ? -26.478 8.899 40.112 1.00 74.38 117 ASP A C 1
ATOM 984 O O . ASP A 1 117 ? -26.630 8.391 39.006 1.00 74.38 117 ASP A O 1
ATOM 988 N N . ARG A 1 118 ? -25.910 10.108 40.251 1.00 79.69 118 ARG A N 1
ATOM 989 C CA . ARG A 1 118 ? -25.469 10.915 39.094 1.00 79.69 118 ARG A CA 1
ATOM 990 C C . ARG A 1 118 ? -24.312 10.263 38.343 1.00 79.69 118 ARG A C 1
ATOM 992 O O . ARG A 1 118 ? -24.310 10.252 37.119 1.00 79.69 118 ARG A O 1
ATOM 999 N N . LEU A 1 119 ? -23.352 9.693 39.074 1.00 81.44 119 LEU A N 1
ATOM 1000 C CA . LEU A 1 119 ? -22.256 8.918 38.482 1.00 81.44 119 LEU A CA 1
ATOM 1001 C C . LEU A 1 119 ? -22.772 7.681 37.734 1.00 81.44 119 LEU A C 1
ATOM 1003 O O . LEU A 1 119 ? -22.208 7.301 36.711 1.00 81.44 119 LEU A O 1
ATOM 1007 N N . PHE A 1 120 ? -23.844 7.059 38.228 1.00 83.31 120 PHE A N 1
ATOM 1008 C CA . PHE A 1 120 ? -24.478 5.927 37.563 1.00 83.31 120 PHE A CA 1
ATOM 1009 C C . PHE A 1 120 ? -25.189 6.341 36.267 1.00 83.31 120 PHE A C 1
ATOM 1011 O O . PHE A 1 120 ? -25.045 5.659 35.252 1.00 83.31 120 PHE A O 1
ATOM 1018 N N . ASP A 1 121 ? -25.894 7.474 36.272 1.00 83.81 121 ASP A N 1
ATOM 1019 C CA . ASP A 1 121 ? -26.522 8.032 35.069 1.00 83.81 121 ASP A CA 1
ATOM 1020 C C . ASP A 1 121 ? -25.472 8.409 34.006 1.00 83.81 121 ASP A C 1
ATOM 1022 O O . ASP A 1 121 ? -25.629 8.072 32.830 1.00 83.81 121 ASP A O 1
ATOM 1026 N N . GLU A 1 122 ? -24.361 9.036 34.411 1.00 87.81 122 GLU A N 1
ATOM 1027 C CA . GLU A 1 122 ? -23.232 9.345 33.520 1.00 87.81 122 GLU A CA 1
ATOM 1028 C C . GLU A 1 122 ? -22.588 8.077 32.940 1.00 87.81 122 GLU A C 1
ATOM 1030 O O . GLU A 1 122 ? -22.306 8.017 31.741 1.00 87.81 122 GLU A O 1
ATOM 1035 N N . LEU A 1 123 ? -22.405 7.035 33.759 1.00 87.94 123 LEU A N 1
ATOM 1036 C CA . LEU A 1 123 ? -21.914 5.734 33.300 1.00 87.94 123 LEU A CA 1
ATOM 1037 C C . LEU A 1 123 ? -22.881 5.090 32.295 1.00 87.94 123 LEU A C 1
ATOM 1039 O O . LEU A 1 123 ? -22.439 4.507 31.306 1.00 87.94 123 LEU A O 1
ATOM 1043 N N . GLY A 1 124 ? -24.191 5.219 32.516 1.00 87.38 124 GLY A N 1
ATOM 1044 C CA . GLY A 1 124 ? -25.220 4.737 31.596 1.00 87.38 124 GLY A CA 1
ATOM 1045 C C . GLY A 1 124 ? -25.160 5.426 30.232 1.00 87.38 124 GLY A C 1
ATOM 1046 O O . GLY A 1 124 ? -25.197 4.750 29.205 1.00 87.38 124 GLY A O 1
ATOM 1047 N N . LEU A 1 125 ? -25.001 6.753 30.213 1.00 89.88 125 LEU A N 1
ATOM 1048 C CA . LEU A 1 125 ? -24.828 7.519 28.974 1.00 89.88 125 LEU A CA 1
ATOM 1049 C C . LEU A 1 125 ? -23.545 7.119 28.238 1.00 89.88 125 LEU A C 1
ATOM 1051 O O . LEU A 1 125 ? -23.584 6.891 27.031 1.00 89.88 125 LEU A O 1
ATOM 1055 N N . LEU A 1 126 ? -22.431 6.966 28.960 1.00 90.25 126 LEU A N 1
ATOM 1056 C CA . LEU A 1 126 ? -21.159 6.530 28.381 1.00 90.25 126 LEU A CA 1
ATOM 1057 C C . LEU A 1 126 ? -21.267 5.140 27.734 1.00 90.25 126 LEU A C 1
ATOM 1059 O O . LEU A 1 126 ? -20.751 4.917 26.639 1.00 90.25 126 LEU A O 1
ATOM 1063 N N . LEU A 1 127 ? -21.952 4.200 28.389 1.00 91.62 127 LEU A N 1
ATOM 1064 C CA . LEU A 1 127 ? -22.173 2.864 27.835 1.00 91.62 127 LEU A CA 1
ATOM 1065 C C . LEU A 1 127 ? -23.029 2.908 26.568 1.00 91.62 127 LEU A C 1
ATOM 1067 O O . LEU A 1 127 ? -22.697 2.218 25.610 1.00 91.62 127 LEU A O 1
ATOM 1071 N N . GLN A 1 128 ? -24.069 3.745 26.525 1.00 91.31 128 GLN A N 1
ATOM 1072 C CA . GLN A 1 128 ? -24.897 3.919 25.326 1.00 91.31 128 GLN A CA 1
ATOM 1073 C C . GLN A 1 128 ? -24.101 4.504 24.157 1.00 91.31 128 GLN A C 1
ATOM 1075 O O . GLN A 1 128 ? -24.243 4.041 23.025 1.00 91.31 128 GLN A O 1
ATOM 1080 N N . THR A 1 129 ? -23.242 5.496 24.412 1.00 90.00 129 THR A N 1
ATOM 1081 C CA . THR A 1 129 ? -22.396 6.068 23.357 1.00 90.00 129 THR A CA 1
ATOM 1082 C C . THR A 1 129 ? -21.383 5.053 22.839 1.00 90.00 129 THR A C 1
ATOM 1084 O O . THR A 1 129 ? -21.233 4.921 21.630 1.00 90.00 129 THR A O 1
ATOM 1087 N N . MET A 1 130 ? -20.748 4.285 23.732 1.00 89.38 130 MET A N 1
ATOM 1088 C CA . MET A 1 130 ? -19.804 3.237 23.333 1.00 89.38 130 MET A CA 1
ATOM 1089 C C . MET A 1 130 ? -20.502 2.103 22.572 1.00 89.38 130 MET A C 1
ATOM 1091 O O . MET A 1 130 ? -19.967 1.599 21.595 1.00 89.38 130 MET A O 1
ATOM 1095 N N . GLU A 1 131 ? -21.709 1.703 22.974 1.00 90.50 131 GLU A N 1
ATOM 1096 C CA . GLU A 1 131 ? -22.480 0.669 22.274 1.00 90.50 131 GLU A CA 1
ATOM 1097 C C . GLU A 1 131 ? -22.799 1.070 20.826 1.00 90.50 131 GLU A C 1
ATOM 1099 O O . GLU A 1 131 ? -22.684 0.245 19.917 1.00 90.50 131 GLU A O 1
ATOM 1104 N N . ALA A 1 132 ? -23.120 2.347 20.592 1.00 89.50 132 ALA A N 1
ATOM 1105 C CA . ALA A 1 132 ? -23.360 2.874 19.251 1.00 89.50 132 ALA A CA 1
ATOM 1106 C C . ALA A 1 132 ? -22.112 2.808 18.348 1.00 89.50 132 ALA A C 1
ATOM 1108 O O . ALA A 1 132 ? -22.245 2.597 17.143 1.00 89.50 132 ALA A O 1
ATOM 1109 N N . GLU A 1 133 ? -20.906 2.926 18.909 1.00 86.25 133 GLU A N 1
ATOM 1110 C CA . GLU A 1 133 ? -19.643 2.797 18.163 1.00 86.25 133 GLU A CA 1
ATOM 1111 C C . GLU A 1 133 ? -19.394 1.361 17.668 1.00 86.25 133 GLU A C 1
ATOM 1113 O O . GLU A 1 133 ? -18.746 1.164 16.640 1.00 86.25 133 GLU A O 1
ATOM 1118 N N . PHE A 1 134 ? -19.960 0.353 18.342 1.00 88.88 134 PHE A N 1
ATOM 1119 C CA . PHE A 1 134 ? -19.890 -1.052 17.923 1.00 88.88 134 PHE A CA 1
ATOM 1120 C C . PHE A 1 134 ? -21.037 -1.475 16.994 1.00 88.88 134 PHE A C 1
ATOM 1122 O O . PHE A 1 134 ? -21.095 -2.638 16.580 1.00 88.88 134 PHE A O 1
ATOM 1129 N N . ALA A 1 135 ? -21.956 -0.567 16.647 1.00 89.94 135 ALA A N 1
ATOM 1130 C CA . ALA A 1 135 ? -22.993 -0.858 15.668 1.00 89.94 135 ALA A CA 1
ATOM 1131 C C . ALA A 1 135 ? -22.361 -1.197 14.311 1.00 89.94 135 ALA A C 1
ATOM 1133 O O . ALA A 1 135 ? -21.371 -0.595 13.892 1.00 89.94 135 ALA A O 1
ATOM 1134 N N . ARG A 1 136 ? -22.962 -2.146 13.585 1.00 85.25 136 ARG A N 1
ATOM 1135 C CA . ARG A 1 136 ? -22.446 -2.603 12.285 1.00 85.25 136 ARG A CA 1
ATOM 1136 C C . ARG A 1 136 ? -22.199 -1.442 11.318 1.00 85.25 136 ARG A C 1
ATOM 1138 O O . ARG A 1 136 ? -21.156 -1.389 10.686 1.00 85.25 136 ARG A O 1
ATOM 1145 N N . GLU A 1 137 ? -23.126 -0.493 11.268 1.00 87.00 137 GLU A N 1
ATOM 1146 C CA . GLU A 1 137 ? -23.036 0.695 10.415 1.00 87.00 137 GLU A CA 1
ATOM 1147 C C . GLU A 1 137 ? -21.842 1.591 10.780 1.00 87.00 137 GLU A C 1
ATOM 1149 O O . GLU A 1 137 ? -21.165 2.110 9.893 1.00 87.00 137 GLU A O 1
ATOM 1154 N N . ALA A 1 138 ? -21.542 1.740 12.075 1.00 86.12 138 ALA A N 1
ATOM 1155 C CA . ALA A 1 138 ? -20.395 2.509 12.550 1.00 86.12 138 ALA A CA 1
ATOM 1156 C C . ALA A 1 138 ? -19.070 1.818 12.193 1.00 86.12 138 ALA A C 1
ATOM 1158 O O . ALA A 1 138 ? -18.136 2.475 11.726 1.00 86.12 138 ALA A O 1
ATOM 1159 N N . ILE A 1 139 ? -19.013 0.488 12.331 1.00 88.88 139 ILE A N 1
ATOM 1160 C CA . ILE A 1 139 ? -17.856 -0.325 11.932 1.00 88.88 139 ILE A CA 1
ATOM 1161 C C . ILE A 1 139 ? -17.644 -0.255 10.416 1.00 88.88 139 ILE A C 1
ATOM 1163 O O . ILE A 1 139 ? -16.515 -0.047 9.973 1.00 88.88 139 ILE A O 1
ATOM 1167 N N . ASP A 1 140 ? -18.710 -0.375 9.623 1.00 88.25 140 ASP A N 1
ATOM 1168 C CA . ASP A 1 140 ? -18.646 -0.303 8.162 1.00 88.25 140 ASP A CA 1
ATOM 1169 C C . ASP A 1 140 ? -18.162 1.086 7.704 1.00 88.25 140 ASP A C 1
ATOM 1171 O O . ASP A 1 140 ? -17.282 1.193 6.845 1.00 88.25 140 ASP A O 1
ATOM 1175 N N . LEU A 1 141 ? -18.649 2.161 8.334 1.00 89.12 141 LEU A N 1
ATOM 1176 C CA . LEU A 1 141 ? -18.210 3.530 8.051 1.00 89.12 141 LEU A CA 1
ATOM 1177 C C . LEU A 1 141 ? -16.745 3.758 8.451 1.00 89.12 141 LEU A C 1
ATOM 1179 O O . LEU A 1 141 ? -15.989 4.382 7.700 1.00 89.12 141 LEU A O 1
ATOM 1183 N N . ALA A 1 142 ? -16.313 3.229 9.598 1.00 87.38 142 ALA A N 1
ATOM 1184 C CA . ALA A 1 142 ? -14.921 3.290 10.035 1.00 87.38 142 ALA A CA 1
ATOM 1185 C C . ALA A 1 142 ? -13.993 2.504 9.094 1.00 87.38 142 ALA A C 1
ATOM 1187 O O . ALA A 1 142 ? -12.940 3.011 8.694 1.00 87.38 142 ALA A O 1
ATOM 1188 N N . ALA A 1 143 ? -14.404 1.304 8.676 1.00 88.12 143 ALA A N 1
ATOM 1189 C CA . ALA A 1 143 ? -13.665 0.470 7.735 1.00 88.12 143 ALA A CA 1
ATOM 1190 C C . ALA A 1 143 ? -13.545 1.127 6.350 1.00 88.12 143 ALA A C 1
ATOM 1192 O O . ALA A 1 143 ? -12.463 1.101 5.752 1.00 88.12 143 ALA A O 1
ATOM 1193 N N . ALA A 1 144 ? -14.617 1.770 5.873 1.00 88.44 144 ALA A N 1
ATOM 1194 C CA . ALA A 1 144 ? -14.627 2.534 4.628 1.00 88.44 144 ALA A CA 1
ATOM 1195 C C . ALA A 1 144 ? -13.726 3.776 4.713 1.00 88.44 144 ALA A C 1
ATOM 1197 O O . ALA A 1 144 ? -12.887 3.993 3.839 1.00 88.44 144 ALA A O 1
ATOM 1198 N N . ARG A 1 145 ? -13.824 4.560 5.797 1.00 88.50 145 ARG A N 1
ATOM 1199 C CA . ARG A 1 145 ? -12.990 5.755 6.024 1.00 88.50 145 ARG A CA 1
ATOM 1200 C C . ARG A 1 145 ? -11.498 5.426 6.059 1.00 88.50 145 ARG A C 1
ATOM 1202 O O . ARG A 1 145 ? -10.682 6.213 5.583 1.00 88.50 145 ARG A O 1
ATOM 1209 N N . LEU A 1 146 ? -11.137 4.282 6.634 1.00 85.88 146 LEU A N 1
ATOM 1210 C CA . LEU A 1 146 ? -9.753 3.816 6.723 1.00 85.88 146 LEU A CA 1
ATOM 1211 C C . LEU A 1 146 ? -9.262 3.126 5.440 1.00 85.88 146 LEU A C 1
ATOM 1213 O O . LEU A 1 146 ? -8.078 2.785 5.360 1.00 85.88 146 LEU A O 1
ATOM 1217 N N . GLY A 1 147 ? -10.137 2.928 4.447 1.00 85.50 147 GLY A N 1
ATOM 1218 C CA . GLY A 1 147 ? -9.806 2.249 3.195 1.00 85.50 147 GLY A CA 1
ATOM 1219 C C . GLY A 1 147 ? -9.280 0.836 3.436 1.00 85.50 147 GLY A C 1
ATOM 1220 O O . GLY A 1 147 ? -8.307 0.416 2.806 1.00 85.50 147 GLY A O 1
ATOM 1221 N N . LEU A 1 148 ? -9.857 0.127 4.414 1.00 83.94 148 LEU A N 1
ATOM 1222 C CA . LEU A 1 148 ? -9.362 -1.189 4.811 1.00 83.94 148 LEU A CA 1
ATOM 1223 C C . LEU A 1 148 ? -9.565 -2.221 3.705 1.00 83.94 148 LEU A C 1
ATOM 1225 O O . LEU A 1 148 ? -8.730 -3.112 3.571 1.00 83.94 148 LEU A O 1
ATOM 1229 N N . PHE A 1 149 ? -10.626 -2.096 2.912 1.00 85.56 149 PHE A N 1
ATOM 1230 C CA . PHE A 1 149 ? -10.982 -3.001 1.822 1.00 85.56 149 PHE A CA 1
ATOM 1231 C C . PHE A 1 149 ? -10.975 -2.252 0.486 1.00 85.56 149 PHE A C 1
ATOM 1233 O O . PHE A 1 149 ? -11.398 -1.098 0.430 1.00 85.56 149 PHE A O 1
ATOM 1240 N N . ALA A 1 150 ? -10.475 -2.898 -0.567 1.00 76.38 150 ALA A N 1
ATOM 1241 C CA . ALA A 1 150 ? -10.577 -2.430 -1.947 1.00 76.38 150 ALA A CA 1
ATOM 1242 C C . ALA A 1 150 ? -11.133 -3.553 -2.832 1.00 76.38 150 ALA A C 1
ATOM 1244 O O . ALA A 1 150 ? -11.041 -4.720 -2.453 1.00 76.38 150 ALA A O 1
ATOM 1245 N N . ASP A 1 151 ? -11.647 -3.204 -4.011 1.00 70.75 151 ASP A N 1
ATOM 1246 C CA . ASP A 1 151 ? -12.270 -4.155 -4.946 1.00 70.75 151 ASP A CA 1
ATOM 1247 C C . ASP A 1 151 ? -11.335 -5.308 -5.362 1.00 70.75 151 ASP A C 1
ATOM 1249 O O . ASP A 1 151 ? -11.799 -6.417 -5.593 1.00 70.75 151 ASP A O 1
ATOM 1253 N N . ASP A 1 152 ? -10.016 -5.084 -5.363 1.00 63.97 152 ASP A N 1
ATOM 1254 C CA . ASP A 1 152 ? -8.994 -6.106 -5.657 1.00 63.97 152 ASP A CA 1
ATOM 1255 C C . ASP A 1 152 ? -8.814 -7.176 -4.557 1.00 63.97 152 ASP A C 1
ATOM 1257 O O . ASP A 1 152 ? -8.012 -8.097 -4.725 1.00 63.97 152 ASP A O 1
ATOM 1261 N N . ASP A 1 153 ? -9.453 -7.018 -3.392 1.00 59.38 153 ASP A N 1
ATOM 1262 C CA . ASP A 1 153 ? -9.302 -7.927 -2.247 1.00 59.38 153 ASP A CA 1
ATOM 1263 C C . ASP A 1 153 ? -10.415 -8.999 -2.152 1.00 59.38 153 ASP A C 1
ATOM 1265 O O . ASP A 1 153 ? -10.378 -9.805 -1.216 1.00 59.38 153 ASP A O 1
ATOM 1269 N N . MET A 1 154 ? -11.382 -9.003 -3.082 1.00 52.28 154 MET A N 1
ATOM 1270 C CA . MET A 1 154 ? -12.473 -9.990 -3.227 1.00 52.28 154 MET A CA 1
ATOM 1271 C C . MET A 1 154 ? -12.180 -10.973 -4.364 1.00 52.28 154 MET A C 1
ATOM 1273 O O . MET A 1 154 ? -12.518 -12.166 -4.193 1.00 52.28 154 MET A O 1
#

Foldseek 3Di:
DDDDDPPPPDDDPCPDDQNDADPVRHGPVVVVVVVVVVVVVVVVVVVVVVVVVVVVVVVVVVVVVVVVVVVVVVVLVVVVVVVVVVLVVLVVVLVVLVVVLVVVVVVPPPDPDDPVVVVSVVSVVVSVVSVVCPPPVNVVVVCVVSVSDDPVVD

Secondary structure (DSSP, 8-state):
-----TTS----GGGSTT--B-TTS-BGGGGTHHHHHHHHHHHHHHHHHHHHHHHHHHHHHHHHHHHHHHHHHHHHHHHHHHHHHHHHHHHHHHHHHHHHHHHHHHHS-S-TT-HHHHHHHHHHHHHHHHHHHTSHHHHHHHHHHTT---GGG-

pLDDT: mean 82.25, std 13.78, range [39.84, 96.44]

Mean predicted aligned error: 13.64 Å

Solvent-accessible surface area (backbone atoms only — not comparable to full-atom values): 9088 Å² total; per-residue (Å²): 137,84,85,76,72,86,83,63,90,68,84,53,78,80,73,43,92,90,61,58,53,50,102,84,71,47,49,60,68,72,64,47,56,59,58,52,52,50,49,53,52,50,52,52,51,51,53,51,52,52,49,55,52,51,51,50,50,50,53,55,50,53,52,49,52,52,50,51,53,52,50,54,52,51,52,33,53,48,53,44,51,53,50,52,51,52,52,50,54,50,50,54,49,52,50,53,51,49,54,48,52,56,50,49,61,68,69,61,66,87,71,84,88,46,76,66,54,56,55,48,53,53,50,51,51,52,49,54,57,53,52,53,58,69,32,68,69,46,45,52,51,51,40,56,75,68,54,50,73,58,85,91,78,115

Sequence (154 aa):
MTFKDATIPSWRREALVGSWRDRKGRRLEDYLDEPMTALVAAAVAIRRRLAEVAEKKRLEEEEREFRRQAEVRRDRQRKRRDFLINMADEYARYRRLNDFAVHLKKEIGAGRGQPTDRLFDELGLLLQTMEAEFAREAIDLAAARLGLFADDDM